Protein AF-A0A2V6ZJV8-F1 (afdb_monomer_lite)

Structure (mmCIF, N/CA/C/O backbone):
data_AF-A0A2V6ZJV8-F1
#
_entry.id   AF-A0A2V6ZJV8-F1
#
loop_
_atom_site.group_PDB
_atom_site.id
_atom_site.type_symbol
_atom_site.label_atom_id
_atom_site.label_alt_id
_atom_site.label_comp_id
_atom_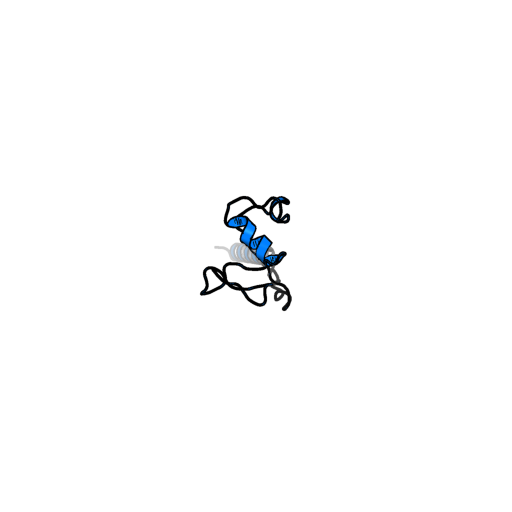site.label_asym_id
_atom_site.label_entity_id
_atom_site.label_seq_id
_atom_site.pdbx_PDB_ins_code
_atom_site.Cartn_x
_atom_site.Cartn_y
_atom_site.Cartn_z
_atom_site.occupancy
_atom_site.B_iso_or_equiv
_atom_site.auth_seq_id
_atom_site.auth_comp_id
_atom_site.auth_asym_id
_atom_site.auth_atom_id
_atom_site.pdbx_PDB_model_num
ATOM 1 N N . MET A 1 1 ? 12.539 -13.680 -75.626 1.00 59.34 1 MET A N 1
ATOM 2 C CA . MET A 1 1 ? 13.422 -13.396 -74.468 1.00 59.34 1 MET A CA 1
ATOM 3 C C . MET A 1 1 ? 14.534 -14.439 -74.404 1.00 59.34 1 MET A C 1
ATOM 5 O O . MET A 1 1 ? 14.247 -15.623 -74.307 1.00 59.34 1 MET A O 1
ATOM 9 N N . ASN A 1 2 ? 15.793 -14.016 -74.518 1.00 71.19 2 ASN A N 1
ATOM 10 C CA . ASN A 1 2 ? 16.927 -14.903 -74.814 1.00 71.19 2 ASN A CA 1
ATOM 11 C C . ASN A 1 2 ? 17.312 -15.728 -73.571 1.00 71.19 2 ASN A C 1
ATOM 13 O O . ASN A 1 2 ? 17.297 -15.199 -72.460 1.00 71.19 2 ASN A O 1
ATOM 17 N N . ARG A 1 3 ? 17.702 -17.001 -73.738 1.00 77.25 3 ARG A N 1
ATOM 18 C CA . ARG A 1 3 ? 18.039 -17.941 -72.641 1.00 77.25 3 ARG A CA 1
ATOM 19 C C . ARG A 1 3 ? 19.021 -17.351 -71.611 1.00 77.25 3 ARG A C 1
ATOM 21 O O . ARG A 1 3 ? 18.838 -17.559 -70.416 1.00 77.25 3 ARG A O 1
ATOM 28 N N . ARG A 1 4 ? 19.974 -16.526 -72.069 1.00 77.81 4 ARG A N 1
ATOM 29 C CA . ARG A 1 4 ? 20.907 -15.759 -71.220 1.00 77.81 4 ARG A CA 1
ATOM 30 C C . ARG A 1 4 ? 20.217 -14.719 -70.327 1.00 77.81 4 ARG A C 1
ATOM 32 O O . ARG A 1 4 ? 20.542 -14.641 -69.151 1.00 77.81 4 ARG A O 1
ATOM 39 N N . ARG A 1 5 ? 19.231 -13.967 -70.837 1.00 77.81 5 ARG A N 1
ATOM 40 C CA . ARG A 1 5 ? 18.451 -13.003 -70.029 1.00 77.81 5 ARG A CA 1
ATOM 41 C C . ARG A 1 5 ? 17.680 -13.711 -68.915 1.00 77.81 5 ARG A C 1
ATOM 43 O O . ARG A 1 5 ? 17.691 -13.239 -67.788 1.00 77.81 5 ARG A O 1
ATOM 50 N N . ARG A 1 6 ? 17.088 -14.877 -69.202 1.00 77.31 6 ARG A N 1
ATOM 51 C CA . ARG A 1 6 ? 16.363 -15.674 -68.195 1.00 77.31 6 ARG A CA 1
ATOM 52 C C . ARG A 1 6 ? 17.288 -16.192 -67.087 1.00 77.31 6 ARG A C 1
ATOM 54 O O . ARG A 1 6 ? 16.904 -16.189 -65.926 1.00 77.31 6 ARG A O 1
ATOM 61 N N . GLN A 1 7 ? 18.511 -16.590 -67.438 1.00 81.12 7 GLN A N 1
ATOM 62 C CA . GLN A 1 7 ? 19.517 -17.048 -66.472 1.00 81.12 7 GLN A CA 1
ATOM 63 C C . GLN A 1 7 ? 20.056 -15.915 -65.592 1.00 81.12 7 GLN A C 1
ATOM 65 O O . GLN A 1 7 ? 20.278 -16.134 -64.407 1.00 81.12 7 GLN A O 1
ATOM 70 N N . ILE A 1 8 ? 20.245 -14.715 -66.148 1.00 82.12 8 ILE A N 1
ATOM 71 C CA . ILE A 1 8 ? 20.698 -13.545 -65.382 1.00 82.12 8 ILE A CA 1
ATOM 72 C C . ILE A 1 8 ? 19.621 -13.118 -64.384 1.00 82.12 8 ILE A C 1
ATOM 74 O O . ILE A 1 8 ? 19.924 -12.970 -63.206 1.00 82.12 8 ILE A O 1
ATOM 78 N N . VAL A 1 9 ? 18.362 -13.010 -64.821 1.00 79.75 9 VAL A N 1
ATOM 79 C CA . VAL A 1 9 ? 17.241 -12.662 -63.933 1.00 79.75 9 VAL A CA 1
ATOM 80 C C . VAL A 1 9 ? 17.089 -13.692 -62.815 1.00 79.75 9 VAL A C 1
ATOM 82 O O . VAL A 1 9 ? 17.015 -13.307 -61.657 1.00 79.75 9 VAL A O 1
ATOM 85 N N . ALA A 1 10 ? 17.137 -14.992 -63.127 1.00 79.38 10 ALA A N 1
ATOM 86 C CA . ALA A 1 10 ? 17.050 -16.045 -62.114 1.00 79.38 10 ALA A CA 1
ATOM 87 C C . ALA A 1 10 ? 18.209 -16.001 -61.102 1.00 79.38 10 ALA A C 1
ATOM 89 O O . ALA A 1 10 ? 17.995 -16.217 -59.914 1.00 79.38 10 ALA A O 1
ATOM 90 N N . ARG A 1 11 ? 19.432 -15.696 -61.555 1.00 80.00 11 ARG A N 1
ATOM 91 C CA . ARG A 1 11 ? 20.609 -15.582 -60.679 1.00 80.00 11 ARG A CA 1
ATOM 92 C C . ARG A 1 11 ? 20.569 -14.341 -59.796 1.00 80.00 11 ARG A C 1
ATOM 94 O O . ARG A 1 11 ? 20.917 -14.445 -58.628 1.00 80.00 11 ARG A O 1
ATOM 101 N N . VAL A 1 12 ? 20.126 -13.203 -60.327 1.00 79.00 12 VAL A N 1
ATOM 102 C CA . VAL A 1 12 ? 19.927 -11.977 -59.539 1.00 79.00 12 VAL A CA 1
ATOM 103 C C . VAL A 1 12 ? 18.840 -12.20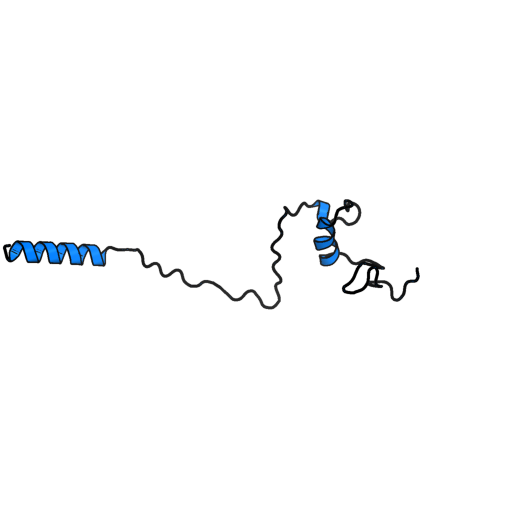4 -58.494 1.00 79.00 12 VAL A C 1
ATOM 105 O O . VAL A 1 12 ? 19.061 -11.883 -57.335 1.00 79.00 12 VAL A O 1
ATOM 108 N N . PHE A 1 13 ? 17.730 -12.843 -58.876 1.00 73.50 13 PHE A N 1
ATOM 109 C CA . PHE A 1 13 ? 16.631 -13.157 -57.962 1.00 73.50 13 PHE A CA 1
ATOM 110 C C . PHE A 1 13 ? 17.067 -14.111 -56.839 1.00 73.50 13 PHE A C 1
ATOM 112 O O . PHE A 1 13 ? 16.760 -13.882 -55.670 1.00 73.50 13 PHE A O 1
ATOM 119 N N . ALA A 1 14 ? 17.847 -15.143 -57.176 1.00 74.94 14 ALA A N 1
ATOM 120 C CA . ALA A 1 14 ? 18.430 -16.058 -56.197 1.00 74.94 14 ALA A CA 1
ATOM 121 C C . ALA A 1 14 ? 19.432 -15.352 -55.267 1.00 74.94 14 ALA A C 1
ATOM 123 O O . ALA A 1 14 ? 19.428 -15.603 -54.067 1.00 74.94 14 ALA A O 1
ATOM 124 N N . LEU A 1 15 ? 20.248 -14.432 -55.792 1.00 69.25 15 LEU A N 1
ATOM 125 C CA . LEU A 1 15 ? 21.196 -13.659 -54.989 1.00 69.25 15 LEU A CA 1
ATOM 126 C C . LEU A 1 15 ? 20.477 -12.699 -54.028 1.00 69.25 15 LEU A C 1
ATOM 128 O O . LEU A 1 15 ? 20.877 -12.586 -52.874 1.00 69.25 15 LEU A O 1
ATOM 132 N N . THR A 1 16 ? 19.383 -12.065 -54.457 1.00 64.06 16 THR A N 1
ATOM 133 C CA . THR A 1 16 ? 18.561 -11.213 -53.580 1.00 64.06 16 THR A CA 1
ATOM 134 C C . THR A 1 16 ? 17.843 -11.998 -52.483 1.00 64.06 16 THR A C 1
ATOM 136 O O . THR A 1 16 ? 17.671 -11.468 -51.392 1.00 64.06 16 THR A O 1
ATOM 139 N N . LEU A 1 17 ? 17.480 -13.261 -52.730 1.00 62.41 17 LEU A N 1
ATOM 140 C CA . LEU A 1 17 ? 16.850 -14.134 -51.730 1.00 62.41 17 LEU A CA 1
ATOM 141 C C . LEU A 1 17 ? 17.823 -14.608 -50.639 1.00 62.41 17 LEU A C 1
ATOM 143 O O . LEU A 1 17 ? 17.402 -14.832 -49.510 1.00 62.41 17 LEU A O 1
ATOM 147 N N . ILE A 1 18 ? 19.115 -14.736 -50.954 1.00 62.94 18 ILE A N 1
ATOM 148 C CA . ILE A 1 18 ? 20.146 -15.174 -49.995 1.00 62.94 18 ILE A CA 1
ATOM 149 C C . ILE A 1 18 ? 20.587 -14.023 -49.069 1.00 62.94 18 ILE A C 1
ATOM 151 O O . ILE A 1 18 ? 21.074 -14.267 -47.970 1.00 62.94 18 ILE A O 1
ATOM 155 N N . VAL A 1 19 ? 20.405 -12.766 -49.490 1.00 58.25 19 VAL A N 1
ATOM 156 C CA . VAL A 1 19 ? 20.929 -11.576 -48.790 1.00 58.25 19 VAL A CA 1
ATOM 157 C C . VAL A 1 19 ? 19.889 -10.899 -47.884 1.00 58.25 19 VAL A C 1
ATOM 159 O O . VAL A 1 19 ? 20.224 -9.931 -47.214 1.00 58.25 19 VAL A O 1
ATOM 162 N N . SER A 1 20 ? 18.644 -11.381 -47.793 1.00 57.84 20 SER A N 1
ATOM 163 C CA . SER A 1 20 ? 17.657 -10.826 -46.850 1.00 57.84 20 SER A CA 1
ATOM 164 C C . SER A 1 20 ? 18.029 -11.162 -45.394 1.00 57.84 20 SER A C 1
ATOM 166 O O . SER A 1 20 ? 17.777 -12.283 -44.958 1.00 57.84 20 SER A O 1
ATOM 168 N N . PRO A 1 21 ? 18.546 -10.219 -44.579 1.00 54.78 21 PRO A N 1
ATOM 169 C CA . PRO A 1 21 ? 18.980 -10.499 -43.210 1.00 54.78 21 PRO A CA 1
ATOM 170 C C . PRO A 1 21 ? 17.817 -10.392 -42.203 1.00 54.78 21 PRO A C 1
ATOM 172 O O . PRO A 1 21 ? 18.035 -10.201 -41.014 1.00 54.78 21 PRO A O 1
ATOM 175 N N . HIS A 1 22 ? 16.562 -10.456 -42.658 1.00 55.38 22 HIS A N 1
ATOM 176 C CA . HIS A 1 22 ? 15.375 -10.120 -41.857 1.00 55.38 22 HIS A CA 1
ATOM 177 C C . HIS A 1 22 ? 14.608 -11.343 -41.347 1.00 55.38 22 HIS A C 1
ATOM 179 O O . HIS A 1 22 ? 13.382 -11.382 -41.353 1.00 55.38 22 HIS A O 1
ATOM 185 N N . ALA A 1 23 ? 15.336 -12.332 -40.848 1.00 56.62 23 ALA A N 1
ATOM 186 C CA . ALA A 1 23 ? 14.773 -13.286 -39.905 1.00 56.62 23 ALA A CA 1
ATOM 187 C C . ALA A 1 23 ? 15.742 -13.444 -38.734 1.00 56.62 23 ALA A C 1
ATOM 189 O O . ALA A 1 23 ? 16.231 -14.531 -38.440 1.00 56.62 23 ALA A O 1
ATOM 190 N N . ILE A 1 24 ? 16.024 -12.330 -38.050 1.00 56.72 24 ILE A N 1
ATOM 191 C CA . ILE A 1 24 ? 16.321 -12.419 -36.623 1.00 56.72 24 ILE A CA 1
ATOM 192 C C . ILE A 1 24 ? 15.010 -12.910 -36.016 1.00 56.72 24 ILE A C 1
ATOM 194 O O . ILE A 1 24 ? 14.100 -12.124 -35.759 1.00 56.72 24 ILE A O 1
ATOM 198 N N . ALA A 1 25 ? 14.877 -14.228 -35.879 1.00 60.53 25 ALA A N 1
ATOM 199 C CA . ALA A 1 25 ? 13.973 -14.784 -34.896 1.00 60.53 25 ALA A CA 1
ATOM 200 C C . ALA A 1 25 ? 14.452 -14.198 -33.569 1.00 60.53 25 ALA A C 1
ATOM 202 O O . ALA A 1 25 ? 15.468 -14.629 -33.024 1.00 60.53 25 ALA A O 1
ATOM 203 N N . ALA A 1 26 ? 13.797 -13.126 -33.117 1.00 63.28 26 ALA A N 1
ATOM 204 C CA . ALA A 1 26 ? 13.934 -12.715 -31.739 1.00 63.28 26 ALA A CA 1
ATOM 205 C C . ALA A 1 26 ? 13.575 -13.969 -30.936 1.00 63.28 26 ALA A C 1
ATOM 207 O O . ALA A 1 26 ? 12.500 -14.527 -31.177 1.00 63.28 26 ALA A O 1
ATOM 208 N N . PRO A 1 27 ? 14.466 -14.492 -30.077 1.00 57.75 27 PRO A N 1
ATOM 209 C CA . PRO A 1 27 ? 14.029 -15.519 -29.154 1.00 57.75 27 PRO A CA 1
ATOM 210 C C . PRO A 1 27 ? 12.812 -14.945 -28.428 1.00 57.75 27 PRO A C 1
ATOM 212 O O . PRO A 1 27 ? 12.842 -13.774 -28.036 1.00 57.75 27 PRO A O 1
ATOM 215 N N . ASP A 1 28 ? 11.749 -15.737 -28.282 1.00 61.38 28 ASP A N 1
ATOM 216 C CA . ASP A 1 28 ? 10.665 -15.444 -27.347 1.00 61.38 28 ASP A CA 1
ATOM 217 C C . ASP A 1 28 ? 11.283 -15.444 -25.942 1.00 61.38 28 ASP A C 1
ATOM 219 O O . ASP A 1 28 ? 11.210 -16.404 -25.183 1.00 61.38 28 ASP A O 1
ATOM 223 N N . ALA A 1 29 ? 11.981 -14.363 -25.605 1.00 60.44 29 ALA A N 1
ATOM 224 C CA . ALA A 1 29 ? 12.659 -14.148 -24.341 1.00 60.44 29 ALA A CA 1
ATOM 225 C C . ALA A 1 29 ? 11.639 -13.704 -23.291 1.00 60.44 29 ALA A C 1
ATOM 227 O O . ALA A 1 29 ? 11.879 -12.782 -22.513 1.00 60.44 29 ALA A O 1
ATOM 228 N N . ARG A 1 30 ? 10.468 -14.345 -23.276 1.00 62.41 30 ARG A N 1
ATOM 229 C CA . ARG A 1 30 ? 9.560 -14.253 -22.146 1.00 62.41 30 ARG A CA 1
ATOM 230 C C . ARG A 1 30 ? 9.961 -15.362 -21.190 1.00 62.41 30 ARG A C 1
ATOM 232 O O . ARG A 1 30 ? 9.385 -16.440 -21.195 1.00 62.41 30 ARG A O 1
ATOM 239 N N . ALA A 1 31 ? 11.008 -15.097 -20.412 1.00 68.19 31 ALA A N 1
ATOM 240 C CA . ALA A 1 31 ? 11.201 -15.846 -19.183 1.00 68.19 31 ALA A CA 1
ATOM 241 C C . ALA A 1 31 ? 9.910 -15.714 -18.362 1.00 68.19 31 ALA A C 1
ATOM 243 O O . ALA A 1 31 ? 9.353 -14.612 -18.275 1.00 68.19 31 ALA A O 1
ATOM 244 N N . ASP A 1 32 ? 9.420 -16.820 -17.802 1.00 73.31 32 ASP A N 1
ATOM 245 C CA . ASP A 1 32 ? 8.352 -16.740 -16.812 1.00 73.31 32 ASP A CA 1
ATOM 246 C C . ASP A 1 32 ? 8.808 -15.796 -15.698 1.00 73.31 32 ASP A C 1
ATOM 248 O O . ASP A 1 32 ? 9.964 -15.832 -15.261 1.00 73.31 32 ASP A O 1
ATOM 252 N N . ALA A 1 33 ? 7.912 -14.896 -15.284 1.00 74.25 33 ALA A N 1
ATOM 253 C CA . ALA A 1 33 ? 8.198 -14.025 -14.156 1.00 74.25 33 ALA A CA 1
ATOM 254 C C . ALA A 1 33 ? 8.536 -14.908 -12.941 1.00 74.25 33 ALA A C 1
ATOM 256 O O . ALA A 1 33 ? 7.888 -15.945 -12.765 1.00 74.25 33 ALA A O 1
ATOM 257 N N . PRO A 1 34 ? 9.531 -14.537 -12.112 1.00 83.38 34 PRO A N 1
ATOM 258 C CA . PRO A 1 34 ? 9.848 -15.303 -10.914 1.00 83.38 34 PRO A CA 1
ATOM 259 C C . PRO A 1 34 ? 8.569 -15.542 -10.108 1.00 83.38 34 PRO A C 1
ATOM 261 O O . PRO A 1 34 ? 7.821 -14.595 -9.870 1.00 83.38 34 PRO A O 1
ATOM 264 N N . ALA A 1 35 ? 8.307 -16.794 -9.720 1.00 83.06 35 ALA A N 1
ATOM 265 C CA . ALA A 1 35 ? 7.030 -17.190 -9.114 1.00 83.06 35 ALA A CA 1
ATOM 266 C C . ALA A 1 35 ? 6.672 -16.373 -7.856 1.00 83.06 35 ALA A C 1
ATOM 268 O O . ALA A 1 35 ? 5.496 -16.156 -7.579 1.00 83.06 35 ALA A O 1
ATOM 269 N N . ASP A 1 36 ? 7.686 -15.860 -7.154 1.00 90.19 36 ASP A N 1
ATOM 270 C CA . ASP A 1 36 ? 7.550 -15.084 -5.919 1.00 90.19 36 ASP A CA 1
ATOM 271 C C . ASP A 1 36 ? 7.659 -13.559 -6.136 1.00 90.19 36 ASP A C 1
ATOM 273 O O . ASP A 1 36 ? 7.757 -12.796 -5.174 1.00 90.19 36 ASP A O 1
ATOM 277 N N . GLN A 1 37 ? 7.666 -13.082 -7.389 1.00 88.75 37 GLN A N 1
ATOM 278 C CA . GLN A 1 37 ? 7.759 -11.657 -7.712 1.00 88.75 37 GLN A CA 1
ATOM 279 C C . GLN A 1 37 ? 6.422 -11.101 -8.210 1.00 88.75 37 GLN A C 1
ATOM 281 O O . GLN A 1 37 ? 5.931 -11.445 -9.285 1.00 88.75 37 GLN A O 1
ATOM 286 N N . MET A 1 38 ? 5.886 -10.123 -7.480 1.00 88.81 38 MET A N 1
ATOM 287 C CA . MET A 1 38 ? 4.760 -9.313 -7.937 1.00 88.81 38 MET A CA 1
ATOM 288 C C . MET A 1 38 ? 5.271 -8.035 -8.613 1.00 88.81 38 MET A C 1
ATOM 290 O O . MET A 1 38 ? 6.037 -7.280 -8.020 1.00 88.81 38 MET A O 1
ATOM 294 N N . THR A 1 39 ? 4.838 -7.768 -9.848 1.00 90.12 39 THR A N 1
ATOM 295 C CA . THR A 1 39 ? 5.187 -6.532 -10.576 1.00 90.12 39 THR A CA 1
ATOM 296 C C . THR A 1 39 ? 3.959 -5.638 -10.702 1.00 90.12 39 THR A C 1
ATOM 298 O O . THR A 1 39 ? 2.910 -6.095 -11.156 1.00 90.12 39 THR A O 1
ATOM 301 N N . TRP A 1 40 ? 4.072 -4.367 -10.306 1.00 91.12 40 TRP A N 1
ATOM 302 C CA . TRP A 1 40 ? 2.978 -3.391 -10.380 1.00 91.12 40 TRP A CA 1
ATOM 303 C C . TRP A 1 40 ? 3.184 -2.419 -11.539 1.00 91.12 40 TRP A C 1
ATOM 305 O O . TRP A 1 40 ? 4.232 -1.789 -11.654 1.00 91.12 40 TRP A O 1
ATOM 315 N N . ALA A 1 41 ? 2.153 -2.261 -12.370 1.00 94.06 41 ALA A N 1
ATOM 316 C CA . ALA A 1 41 ? 2.082 -1.200 -13.367 1.00 94.06 41 ALA A CA 1
ATOM 317 C C . ALA A 1 41 ? 1.290 -0.023 -12.784 1.00 94.06 41 ALA A C 1
ATOM 319 O O . ALA A 1 41 ? 0.080 -0.120 -12.578 1.00 94.06 41 ALA A O 1
ATOM 320 N N . LEU A 1 42 ? 1.977 1.081 -12.495 1.00 92.75 42 LEU A N 1
ATOM 321 C CA . LEU A 1 42 ? 1.376 2.275 -11.904 1.00 92.75 42 LEU A CA 1
ATOM 322 C C . LEU A 1 42 ? 1.182 3.355 -12.971 1.00 92.75 42 LEU A C 1
ATOM 324 O O . LEU A 1 42 ? 2.043 3.573 -13.816 1.00 92.75 42 LEU A O 1
ATOM 328 N N . HIS A 1 43 ? 0.043 4.045 -12.919 1.00 93.00 43 HIS A N 1
ATOM 329 C CA . HIS A 1 43 ? -0.328 5.103 -13.868 1.00 93.00 43 HIS A CA 1
ATOM 330 C C . HIS A 1 43 ? 0.180 6.497 -13.452 1.00 93.00 43 HIS A C 1
ATOM 332 O O . HIS A 1 43 ? -0.248 7.509 -14.001 1.00 93.00 43 HIS A O 1
ATOM 338 N N . PHE A 1 44 ? 1.056 6.560 -12.452 1.00 91.06 44 PHE A N 1
ATOM 339 C CA . PHE A 1 44 ? 1.611 7.783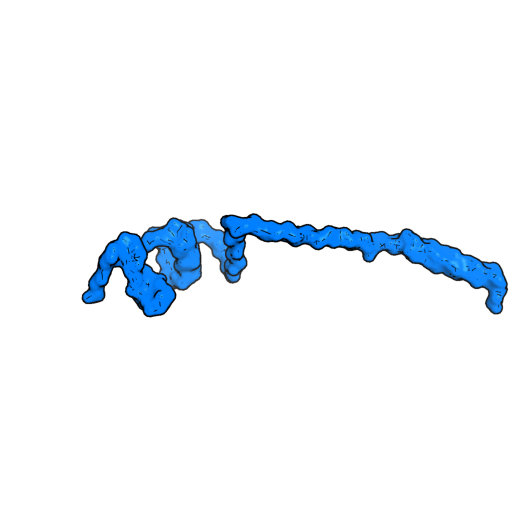 -11.884 1.00 91.06 44 PHE A CA 1
ATOM 340 C C . PHE A 1 44 ? 3.088 7.573 -11.541 1.00 91.06 44 PHE A C 1
ATOM 342 O O . PHE A 1 44 ? 3.543 6.443 -11.355 1.00 91.06 44 PHE A O 1
ATOM 349 N N . THR A 1 45 ? 3.836 8.669 -11.434 1.00 91.81 45 THR A N 1
ATOM 350 C CA . THR A 1 45 ? 5.236 8.628 -11.003 1.00 91.81 45 THR A CA 1
ATOM 351 C C . THR A 1 45 ? 5.327 8.306 -9.516 1.00 91.81 45 THR A C 1
ATOM 353 O O . THR A 1 45 ? 4.708 8.980 -8.693 1.00 91.81 45 THR A O 1
ATOM 356 N N . LEU A 1 46 ? 6.154 7.322 -9.163 1.00 90.69 46 LEU A N 1
ATOM 357 C CA . LEU A 1 46 ? 6.494 7.021 -7.774 1.00 90.69 46 LEU A CA 1
ATOM 358 C C . LEU A 1 46 ? 7.359 8.138 -7.180 1.00 90.69 46 LEU A C 1
ATOM 360 O O . LEU A 1 46 ? 8.579 8.144 -7.329 1.00 90.69 46 LEU A O 1
ATOM 364 N N . ALA A 1 47 ? 6.718 9.097 -6.516 1.00 90.31 47 ALA A N 1
ATOM 365 C CA . ALA A 1 47 ? 7.413 10.134 -5.767 1.00 90.31 47 ALA A CA 1
ATOM 366 C C . ALA A 1 47 ? 7.903 9.588 -4.408 1.00 90.31 47 ALA A C 1
ATOM 368 O O . ALA A 1 47 ? 7.158 8.853 -3.755 1.00 90.31 47 ALA A O 1
ATOM 369 N N . PRO A 1 48 ? 9.102 9.982 -3.932 1.00 89.50 48 PRO A N 1
ATOM 370 C CA . PRO A 1 48 ? 9.622 9.557 -2.627 1.00 89.50 48 PRO A CA 1
ATOM 371 C C . PRO A 1 48 ? 8.707 9.885 -1.438 1.00 89.50 48 PRO A C 1
ATOM 373 O O . PRO A 1 48 ? 8.679 9.153 -0.457 1.00 89.50 48 PRO A O 1
ATOM 376 N N . THR A 1 49 ? 7.909 10.948 -1.530 1.00 89.19 49 THR A N 1
ATOM 377 C CA . THR A 1 49 ? 6.969 11.341 -0.469 1.00 89.19 49 THR A CA 1
ATOM 378 C C . THR A 1 49 ? 5.834 10.338 -0.258 1.00 89.19 49 THR A C 1
ATOM 380 O O . THR A 1 49 ? 5.244 10.315 0.813 1.00 89.19 49 THR A O 1
ATOM 383 N N . LEU A 1 50 ? 5.539 9.469 -1.235 1.00 90.19 50 LEU A N 1
ATOM 384 C CA . LEU A 1 50 ? 4.491 8.446 -1.107 1.00 90.19 50 LEU A CA 1
ATOM 385 C C . LEU A 1 50 ? 4.883 7.287 -0.176 1.00 90.19 50 LEU A C 1
ATOM 387 O O . LEU A 1 50 ? 4.035 6.458 0.145 1.00 90.19 50 LEU A O 1
ATOM 391 N N . PHE A 1 51 ? 6.153 7.212 0.224 1.00 90.62 51 PHE A N 1
ATOM 392 C CA . PHE A 1 51 ? 6.674 6.177 1.115 1.00 90.62 51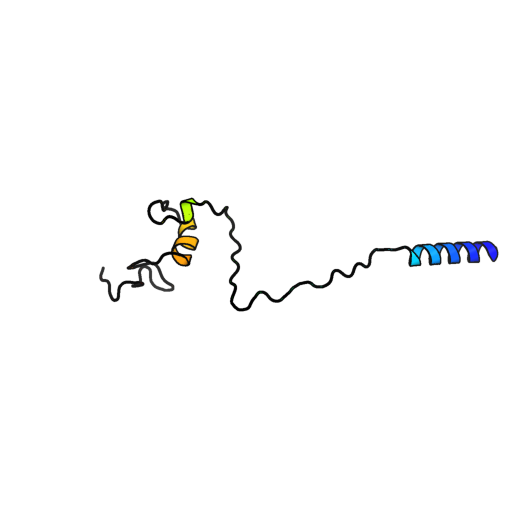 PHE A CA 1
ATOM 393 C C . PHE A 1 51 ? 6.579 6.570 2.597 1.00 90.62 51 PHE A C 1
ATOM 395 O O . PHE A 1 51 ? 6.647 5.686 3.449 1.00 90.62 51 PHE A O 1
ATOM 402 N N . GLU A 1 52 ? 6.396 7.860 2.902 1.00 91.56 52 GLU A N 1
ATOM 403 C CA . GLU A 1 52 ? 6.358 8.386 4.269 1.00 91.56 52 GLU A CA 1
ATOM 404 C C . GLU A 1 52 ? 4.915 8.542 4.770 1.00 91.56 52 GLU A C 1
ATOM 406 O O . GLU A 1 52 ? 4.195 9.433 4.310 1.00 91.56 52 GLU A O 1
ATOM 411 N N . PRO A 1 53 ? 4.463 7.727 5.742 1.00 90.38 53 PRO A N 1
ATOM 412 C CA . PRO A 1 53 ? 3.078 7.765 6.198 1.00 90.38 53 PRO A CA 1
ATOM 413 C C . PRO A 1 53 ? 2.727 9.085 6.898 1.00 90.38 53 PRO A C 1
ATOM 415 O O . PRO A 1 53 ? 1.569 9.502 6.851 1.00 90.38 53 PRO A O 1
ATOM 418 N N . ALA A 1 54 ? 3.712 9.773 7.489 1.00 90.88 54 ALA A N 1
ATOM 419 C CA . ALA A 1 54 ? 3.526 11.061 8.159 1.00 90.88 54 ALA A CA 1
ATOM 420 C C . ALA A 1 54 ? 3.174 12.212 7.196 1.00 90.88 54 ALA A C 1
ATOM 422 O O . ALA A 1 54 ? 2.523 13.168 7.606 1.00 90.88 54 ALA A O 1
ATOM 423 N N . GLU A 1 55 ? 3.551 12.098 5.920 1.00 87.88 55 GLU A N 1
ATOM 424 C CA . GLU A 1 55 ? 3.363 13.133 4.890 1.00 87.88 55 GLU A CA 1
ATOM 425 C C . GLU A 1 55 ? 2.228 12.779 3.913 1.00 87.88 55 GLU A C 1
ATOM 427 O O . GLU A 1 55 ? 2.127 13.342 2.822 1.00 87.88 55 GLU A O 1
ATOM 432 N N . THR A 1 56 ? 1.373 11.816 4.277 1.00 83.25 56 THR A N 1
ATOM 433 C CA . THR A 1 56 ? 0.322 11.298 3.393 1.00 83.25 56 THR A CA 1
ATOM 434 C C . THR A 1 56 ? -0.633 12.420 2.965 1.00 83.25 56 THR A C 1
ATOM 436 O O . THR A 1 56 ? -1.387 12.932 3.798 1.00 83.25 56 THR A O 1
ATOM 439 N N . PRO A 1 57 ? -0.686 12.791 1.669 1.00 77.94 57 PRO A N 1
ATOM 440 C CA . PRO A 1 57 ? -1.681 13.745 1.204 1.00 77.94 57 PRO A CA 1
ATOM 441 C C . PRO A 1 57 ? -3.075 13.112 1.292 1.00 77.94 57 PRO A C 1
ATOM 443 O O . PRO A 1 57 ? -3.218 11.899 1.151 1.00 77.94 57 PRO A O 1
ATOM 446 N N . GLY A 1 58 ? -4.123 13.926 1.460 1.00 82.06 58 GLY A N 1
ATOM 447 C CA . GLY A 1 58 ? -5.530 13.489 1.491 1.00 82.06 58 GLY A CA 1
ATOM 448 C C . GLY A 1 58 ? -6.072 13.006 0.135 1.00 82.06 58 GLY A C 1
ATOM 449 O O . GLY A 1 58 ? -7.133 13.439 -0.304 1.00 82.06 58 GLY A O 1
ATOM 450 N N . LEU A 1 59 ? -5.317 12.156 -0.558 1.00 87.38 59 LEU A N 1
ATOM 451 C CA . LEU A 1 59 ? -5.593 11.587 -1.871 1.00 87.38 59 LEU A CA 1
ATOM 452 C C . LEU A 1 59 ? -5.598 10.061 -1.767 1.00 87.38 59 LEU A C 1
ATOM 454 O O . LEU A 1 59 ? -4.991 9.488 -0.870 1.00 87.38 59 LEU A O 1
ATOM 458 N N . ILE A 1 60 ? -6.245 9.391 -2.719 1.00 88.56 60 ILE A N 1
ATOM 459 C CA . ILE A 1 60 ? -6.298 7.923 -2.749 1.00 88.56 60 ILE A CA 1
ATOM 460 C C . ILE A 1 60 ? -4.980 7.290 -3.225 1.00 88.56 60 ILE A C 1
ATOM 462 O O . ILE A 1 60 ? -4.620 6.206 -2.786 1.00 88.56 60 ILE A O 1
ATOM 466 N N . THR A 1 61 ? -4.225 7.964 -4.095 1.00 91.44 61 THR A N 1
ATOM 467 C CA . THR A 1 61 ? -3.011 7.425 -4.735 1.00 91.44 61 THR A CA 1
ATOM 468 C C . THR A 1 61 ? -1.952 6.874 -3.763 1.00 91.44 61 THR A C 1
ATOM 470 O O . THR A 1 61 ? -1.472 5.765 -4.004 1.00 91.44 61 THR A O 1
ATOM 473 N N . PRO A 1 62 ? -1.599 7.560 -2.654 1.00 91.31 62 PRO A N 1
ATOM 474 C CA . PRO A 1 62 ? -0.630 7.045 -1.686 1.00 91.31 62 PRO A CA 1
ATOM 475 C C . PRO A 1 62 ? -1.064 5.730 -1.031 1.00 91.31 62 PRO A C 1
ATOM 477 O O . PRO A 1 62 ? -0.206 4.947 -0.637 1.00 91.31 62 PRO A O 1
ATOM 480 N N . PHE A 1 63 ? -2.371 5.439 -0.952 1.00 90.06 63 PHE A N 1
ATOM 481 C CA . PHE A 1 63 ? -2.875 4.248 -0.261 1.00 90.06 63 PHE A CA 1
ATOM 482 C C . PHE A 1 63 ? -2.388 2.942 -0.900 1.00 90.06 63 PHE A C 1
ATOM 484 O O . PHE A 1 63 ? -2.245 1.954 -0.190 1.00 90.06 63 PHE A O 1
ATOM 491 N N . ILE A 1 64 ? -2.056 2.937 -2.197 1.00 91.81 64 ILE A N 1
ATOM 492 C CA . ILE A 1 64 ? -1.428 1.784 -2.864 1.00 91.81 64 ILE A CA 1
ATOM 493 C C . ILE A 1 64 ? -0.087 1.433 -2.196 1.00 91.81 64 ILE A C 1
ATOM 495 O O . ILE A 1 64 ? 0.176 0.266 -1.920 1.00 91.81 64 ILE A O 1
ATOM 499 N N . ILE A 1 65 ? 0.741 2.440 -1.901 1.00 92.56 65 ILE A N 1
ATOM 500 C CA . ILE A 1 65 ? 2.058 2.262 -1.271 1.00 92.56 65 ILE A CA 1
ATOM 501 C C . ILE A 1 65 ? 1.922 2.063 0.231 1.00 92.56 65 ILE A C 1
ATOM 503 O O . ILE A 1 65 ? 2.574 1.181 0.788 1.00 92.56 65 ILE A O 1
ATOM 507 N N . LEU A 1 66 ? 1.025 2.813 0.878 1.00 91.19 66 LEU A N 1
ATOM 508 C CA . LEU A 1 66 ? 0.754 2.626 2.296 1.00 91.19 66 LEU A CA 1
ATOM 509 C C . LEU A 1 66 ? 0.284 1.207 2.580 1.00 91.19 66 LEU A C 1
ATOM 511 O O . LEU A 1 66 ? 0.761 0.642 3.538 1.00 91.19 66 LEU A O 1
ATOM 515 N N . TYR A 1 67 ? -0.552 0.589 1.744 1.00 91.19 67 TYR A N 1
ATOM 516 C CA . TYR A 1 67 ? -0.967 -0.804 1.953 1.00 91.19 67 TYR A CA 1
ATOM 517 C C . TYR A 1 67 ? 0.139 -1.814 1.633 1.00 91.19 67 TYR A C 1
ATOM 519 O O . TYR A 1 67 ? 0.110 -2.922 2.163 1.00 91.19 67 TYR A O 1
ATOM 527 N N . ALA A 1 68 ? 1.076 -1.458 0.751 1.00 92.19 68 ALA A N 1
ATOM 528 C CA . ALA A 1 68 ? 2.193 -2.321 0.383 1.00 92.19 68 ALA A CA 1
ATOM 529 C C . ALA A 1 68 ? 3.281 -2.371 1.465 1.00 92.19 68 ALA A C 1
ATOM 531 O O . ALA A 1 68 ? 3.896 -3.416 1.656 1.00 92.19 68 ALA A O 1
ATOM 532 N N . LEU A 1 69 ? 3.542 -1.241 2.131 1.00 93.00 69 LEU A N 1
ATOM 533 C CA . LEU A 1 69 ? 4.679 -1.076 3.045 1.00 93.00 69 LEU A CA 1
ATOM 534 C C . LEU A 1 69 ? 4.278 -0.889 4.505 1.00 93.00 69 LEU A C 1
ATOM 536 O O . LEU A 1 69 ? 5.025 -1.287 5.395 1.00 93.00 69 LEU A O 1
ATOM 540 N N . HIS A 1 70 ? 3.123 -0.277 4.751 1.00 93.06 70 HIS A N 1
ATOM 541 C CA . HIS A 1 70 ? 2.670 0.107 6.080 1.00 93.06 70 HIS A CA 1
ATOM 542 C C . HIS A 1 70 ? 1.384 -0.640 6.441 1.00 93.06 70 HIS A C 1
ATOM 544 O O . HIS A 1 70 ? 0.579 -1.032 5.594 1.00 93.06 70 HIS A O 1
ATOM 550 N N . ASP A 1 71 ? 1.159 -0.839 7.733 1.00 93.81 71 ASP A N 1
ATOM 551 C CA . ASP A 1 71 ? -0.128 -1.326 8.214 1.00 93.81 71 ASP A CA 1
ATOM 552 C C . ASP A 1 71 ? -0.706 -0.377 9.263 1.00 93.81 71 ASP A C 1
ATOM 554 O O . ASP A 1 71 ? 0.009 0.416 9.877 1.00 93.81 71 ASP A O 1
ATOM 558 N N . ALA A 1 72 ? -2.023 -0.423 9.429 1.00 93.25 72 ALA A N 1
ATOM 559 C CA . ALA A 1 72 ? -2.771 0.437 10.331 1.00 93.25 72 ALA A CA 1
ATOM 560 C C . ALA A 1 72 ? -3.491 -0.396 11.394 1.00 93.25 72 ALA A C 1
ATOM 562 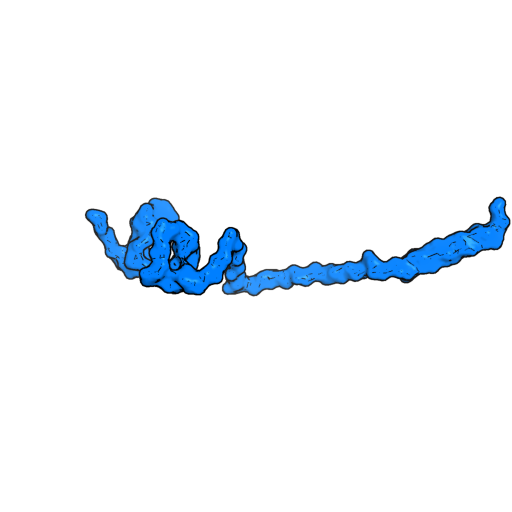O O . ALA A 1 72 ? -3.744 -1.584 11.218 1.00 93.25 72 ALA A O 1
ATOM 563 N N . LEU A 1 73 ? -3.888 0.242 12.495 1.00 96.12 73 LEU A N 1
ATOM 564 C CA . LEU A 1 73 ? -4.738 -0.401 13.503 1.00 96.12 73 LEU A CA 1
ATOM 565 C C . LEU A 1 73 ? -6.089 -0.818 12.906 1.00 96.12 73 LEU A C 1
ATOM 567 O O . LEU A 1 73 ? -6.533 -1.954 13.080 1.00 96.12 73 LEU A O 1
ATOM 571 N N . VAL A 1 74 ? -6.706 0.093 12.154 1.00 95.88 74 VAL A N 1
ATOM 572 C CA . VAL A 1 74 ? -7.981 -0.101 11.459 1.00 95.88 74 VAL A CA 1
ATOM 573 C C . VAL A 1 74 ? -7.865 0.536 10.076 1.00 95.88 74 VAL A C 1
ATOM 575 O O . VAL A 1 74 ? -7.351 1.650 9.960 1.00 95.88 74 VAL A O 1
ATOM 578 N N . LYS A 1 75 ? -8.326 -0.149 9.025 1.00 93.94 75 LYS A N 1
ATOM 579 C CA . LYS A 1 75 ? -8.327 0.384 7.650 1.00 93.94 75 LYS A CA 1
ATOM 580 C C . LYS A 1 75 ? -9.474 -0.187 6.808 1.00 93.94 75 LYS A C 1
ATOM 582 O O . LYS A 1 75 ? -10.023 -1.231 7.174 1.00 93.94 75 LYS A O 1
ATOM 587 N N . PRO A 1 76 ? -9.859 0.461 5.694 1.00 92.19 76 PRO A N 1
ATOM 588 C CA . PRO A 1 76 ? -10.787 -0.125 4.732 1.00 92.19 76 PRO A CA 1
ATOM 589 C C . PRO A 1 76 ? -10.299 -1.480 4.208 1.00 92.19 76 PRO A C 1
ATOM 591 O O . PRO A 1 76 ? -9.148 -1.627 3.811 1.00 92.19 76 PRO A O 1
ATOM 594 N N . MET A 1 77 ? -11.181 -2.476 4.184 1.00 93.94 77 MET A N 1
ATOM 595 C CA . MET A 1 77 ? -10.877 -3.821 3.682 1.00 93.94 77 MET A CA 1
ATOM 596 C C . MET A 1 77 ? -12.002 -4.305 2.761 1.00 93.94 77 MET A C 1
ATOM 598 O O . MET A 1 77 ? -13.116 -3.777 2.821 1.00 93.94 77 MET A O 1
ATOM 602 N N . PRO A 1 78 ? -11.769 -5.320 1.908 1.00 93.56 78 PRO A N 1
ATOM 603 C CA . PRO A 1 78 ? -12.826 -5.873 1.068 1.00 93.56 78 PRO A CA 1
ATOM 604 C C . PRO A 1 78 ? -14.084 -6.219 1.884 1.00 93.56 78 PRO A C 1
ATOM 606 O O . PRO A 1 78 ? -14.030 -6.972 2.855 1.00 93.56 78 PRO A O 1
ATOM 609 N N . GLY A 1 79 ? -15.219 -5.621 1.509 1.00 95.00 79 GLY A N 1
ATOM 610 C CA . GLY A 1 79 ? -16.513 -5.823 2.171 1.00 95.00 79 GLY A CA 1
ATOM 611 C C . GLY A 1 79 ? -16.719 -5.083 3.501 1.00 95.00 79 GLY A C 1
ATOM 612 O O . GLY A 1 79 ? -17.782 -5.237 4.099 1.00 95.00 79 GLY A O 1
ATOM 613 N N . LYS A 1 80 ? -15.756 -4.283 3.981 1.00 92.88 80 LYS A N 1
ATOM 614 C CA . LYS A 1 80 ? -15.862 -3.528 5.243 1.00 92.88 80 LYS A CA 1
ATOM 615 C C . LYS A 1 80 ? -15.264 -2.130 5.101 1.00 92.88 80 LYS A C 1
ATOM 617 O O . LYS A 1 80 ? -14.079 -1.986 4.818 1.00 92.88 80 LYS A O 1
ATOM 622 N N . SER A 1 81 ? -16.064 -1.096 5.377 1.00 92.94 81 SER A N 1
ATOM 623 C CA . SER A 1 81 ? -15.593 0.299 5.318 1.00 92.94 81 SER A CA 1
ATOM 624 C C . SER A 1 81 ? -14.412 0.561 6.252 1.00 92.94 81 SER A C 1
ATOM 626 O O . SER A 1 81 ? -13.531 1.334 5.903 1.00 92.94 81 SER A O 1
ATOM 628 N N . MET A 1 82 ? -14.408 -0.076 7.423 1.00 95.00 82 MET A N 1
ATOM 629 C CA . MET A 1 82 ? -13.310 -0.093 8.381 1.00 95.00 82 MET A CA 1
ATOM 630 C C . MET A 1 82 ? -13.267 -1.488 9.000 1.00 95.00 82 MET A C 1
ATOM 632 O O . MET A 1 82 ? -14.282 -1.995 9.482 1.00 95.00 82 MET A O 1
ATOM 636 N N . ALA A 1 83 ? -12.119 -2.146 8.929 1.00 95.12 83 ALA A N 1
ATOM 637 C CA . ALA A 1 83 ? -11.894 -3.453 9.526 1.00 95.12 83 ALA A CA 1
ATOM 638 C C . ALA A 1 83 ? -10.675 -3.396 10.452 1.00 95.12 83 ALA A C 1
ATOM 640 O O . ALA A 1 83 ? -9.737 -2.646 10.161 1.00 95.12 83 ALA A O 1
ATOM 641 N N . PRO A 1 84 ? -10.672 -4.187 11.542 1.00 95.62 84 PRO A N 1
ATOM 642 C C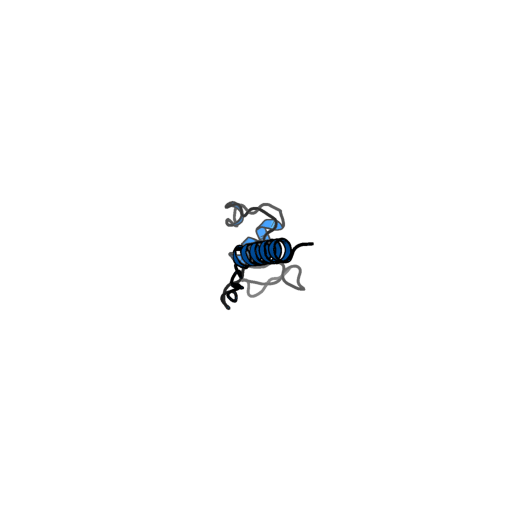A . PRO A 1 84 ? -9.458 -4.374 12.323 1.00 95.62 84 PRO A CA 1
ATOM 643 C C . PRO A 1 84 ? -8.372 -4.964 11.412 1.00 95.62 84 PRO A C 1
ATOM 645 O O . PRO A 1 84 ? -8.654 -5.904 10.662 1.00 95.62 84 PRO A O 1
ATOM 648 N N . SER A 1 85 ? -7.172 -4.380 11.442 1.00 93.88 85 SER A N 1
ATOM 649 C CA . SER A 1 85 ? -5.977 -4.930 10.788 1.00 93.88 85 SER A CA 1
ATOM 650 C C . SER A 1 85 ? -4.959 -5.295 11.866 1.00 93.88 85 SER A C 1
ATOM 652 O O . SER A 1 85 ? -5.033 -6.403 12.389 1.00 93.88 85 SER A O 1
ATOM 654 N N . LEU A 1 86 ? -4.101 -4.364 12.303 1.00 96.50 86 LEU A N 1
ATOM 655 C CA . LEU A 1 86 ? -3.208 -4.614 13.446 1.00 96.50 86 LEU A CA 1
ATOM 656 C C . LEU A 1 86 ? -3.950 -4.692 14.789 1.00 96.50 86 LEU A C 1
ATOM 658 O O . LEU A 1 86 ? -3.457 -5.313 15.727 1.00 96.50 86 LEU A O 1
ATOM 662 N N . ALA A 1 87 ? -5.104 -4.035 14.916 1.00 97.81 87 ALA A N 1
ATOM 663 C CA . ALA A 1 87 ? -5.905 -4.120 16.130 1.00 97.81 87 ALA A CA 1
ATOM 664 C C . ALA A 1 87 ? -6.643 -5.464 16.199 1.00 97.81 87 ALA A C 1
ATOM 666 O O . ALA A 1 87 ? -7.275 -5.871 15.231 1.00 97.81 87 ALA A O 1
ATOM 667 N N . GLU A 1 88 ? -6.652 -6.115 17.363 1.00 95.88 88 GLU A N 1
ATOM 668 C CA . GLU A 1 88 ? -7.437 -7.343 17.576 1.00 95.88 88 GLU A CA 1
ATOM 669 C C . GLU A 1 88 ? -8.952 -7.075 17.581 1.00 95.88 88 GLU A C 1
ATOM 671 O O . GLU A 1 88 ? -9.755 -7.925 17.197 1.00 95.88 88 GLU A O 1
ATOM 676 N N . SER A 1 89 ? -9.362 -5.878 18.010 1.00 93.31 89 SER A N 1
ATOM 677 C CA . SER A 1 89 ? -10.757 -5.436 18.010 1.00 93.31 89 SER A CA 1
ATOM 678 C C . SER A 1 89 ? -10.859 -3.915 17.884 1.00 93.31 89 SER A C 1
ATOM 680 O O . SER A 1 89 ? -9.918 -3.186 18.198 1.00 93.31 89 SER A O 1
ATOM 682 N N . TRP A 1 90 ? -12.007 -3.431 17.407 1.00 93.50 90 TRP A N 1
ATOM 683 C CA . TRP A 1 90 ? -12.338 -2.007 17.380 1.00 93.50 90 TRP A CA 1
ATOM 684 C C . TRP A 1 90 ? -13.854 -1.817 17.524 1.00 93.50 90 TRP A C 1
ATOM 686 O O . TRP A 1 90 ? -14.631 -2.724 17.222 1.00 93.50 90 TRP A O 1
ATOM 696 N N . SER A 1 91 ? -14.269 -0.646 18.002 1.00 90.06 91 SER A N 1
ATOM 697 C CA . SER A 1 91 ? -15.678 -0.255 18.117 1.00 90.06 91 SER A CA 1
ATOM 698 C C . SER A 1 91 ? -15.875 1.130 17.508 1.00 90.06 91 SER A C 1
ATOM 700 O O . SER A 1 91 ? -14.924 1.909 17.431 1.00 90.06 91 SER A O 1
ATOM 702 N N . THR A 1 92 ? -17.084 1.379 17.006 1.00 80.50 92 THR A N 1
ATOM 703 C CA . THR A 1 92 ? -17.510 2.682 16.474 1.00 80.50 92 THR A CA 1
ATOM 704 C C . THR A 1 92 ? -18.185 3.493 17.566 1.00 80.50 92 THR A C 1
ATOM 706 O O . THR A 1 92 ? -18.926 2.872 18.361 1.00 80.50 92 THR A O 1
#

Secondary structure (DSSP, 8-state):
--HHHHHHHHHHHHHHHHS-----------PPPPTT------SS---GGGG-GGG--SSSTTHHHHHHH---SEEEETTEEEEESSSS----

Radius of gyration: 31.1 Å; chains: 1; bounding box: 39×32×93 Å

pLDDT: mean 82.91, std 12.65, range [54.78, 97.81]

Foldseek 3Di:
DDPVVVVVVVVVVVVVVVPPPPPPVPPPPPDPDDPPDDDDDDPDDDDPLLQDPVSDDPDPVSVVNCVVRHDDQWCDDVPDRIDGDVHPDDDD

Sequence (92 aa):
MNRRRRQIVARVFALTLIVSPHAIAAPDARADAPADQMTWALHFTLAPTLFEPAETPGLITPFIILYALHDALVKPMPGKSMAPSLAESWST